Protein AF-A0AA87Z8V6-F1 (afdb_monomer)

Radius of gyration: 23.21 Å; Cα contacts (8 Å, |Δi|>4): 138; chains: 1; bounding box: 58×32×54 Å

InterPro domains:
  IPR032872 Wall-associated receptor kinase, C-terminal [PF14380] (33-108)

Mean predicted aligned error: 14.64 Å

pLDDT: mean 72.84, std 16.62, range [33.72, 92.69]

Nearest PDB structures (foldseek):
  4ru3-assembly1_A  TM=3.069E-01  e=9.594E-01  Pseudomonas phage SN
  8yfq-assembly1_I  TM=4.392E-01  e=3.449E+00  Komagataella phaffii
  8s54-assembly1_I  TM=3.88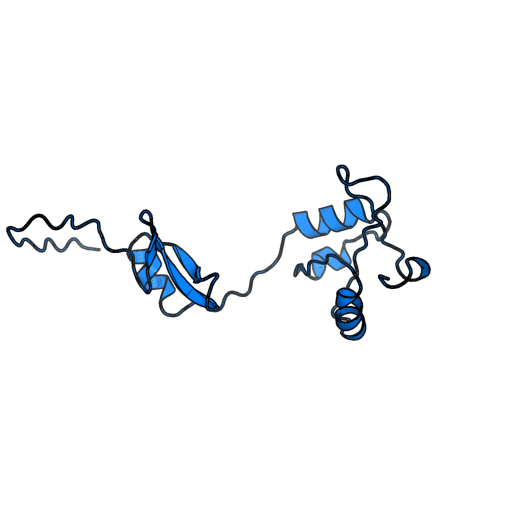0E-01  e=3.235E+00  Sus scrofa
  6gml-assembly1_I  TM=4.415E-01  e=9.600E+00  Sus scrofa
  5iya-assembly1_I  TM=3.092E-01  e=3.920E+00  Homo sapiens

Organism: Ficus carica (NCBI:txid3494)

Secondary structure (DSSP, 8-state):
-PPPGGG-S-EE--BTB-TT--EE---S--HHHHHHHTTSSS-------HHHHHT--SS-HHHHHHHHHHH---------TTHHHHHHTT-EEEE-TTTS-EEEEETTEEESSSPPP----------------

Sequence (133 aa):
HCPKVDLFPYNFSCPGRDVGDNSYYHKGDDAPFLNELDACGSFVQVPVFESALDDLPDQDGLEDVRRALREGFGLNYTEFPNCRACEISGGRCGTSDDAETFCCYCRNGTEELTCSLDIAEHNGEKNLHLLGF

Foldseek 3Di:
DQPDPVVALQWDDDPPDDPPDIDGDDDDPPVVNVVSCVVPPDDDDFAFDPVLVVPQPSHYNVVSVVSRPVNPHDDDDDPDPLQVQAVVQVWGWDADPPPRAIWTHDPVGIHRHYDDDPPPPPDDDDDDDDDDD

Structure (mmCIF, N/CA/C/O backbone):
data_AF-A0AA87Z8V6-F1
#
_entry.id   AF-A0AA87Z8V6-F1
#
loop_
_atom_site.group_PDB
_atom_site.id
_atom_site.type_symbol
_atom_site.label_atom_id
_atom_site.label_alt_id
_atom_site.label_comp_id
_atom_site.label_asym_id
_atom_site.label_entity_id
_atom_site.label_seq_id
_atom_site.pdbx_PDB_ins_code
_atom_site.Cartn_x
_atom_site.Cartn_y
_atom_site.Cartn_z
_atom_site.occupancy
_atom_site.B_iso_or_equiv
_atom_site.auth_seq_id
_atom_site.auth_comp_id
_atom_site.auth_asym_id
_atom_site.auth_atom_id
_atom_site.pdbx_PDB_model_num
ATOM 1 N N . HIS A 1 1 ? 21.633 10.809 -1.693 1.00 48.97 1 HIS A N 1
ATOM 2 C CA . HIS A 1 1 ? 21.436 10.691 -3.152 1.00 48.97 1 HIS A CA 1
ATOM 3 C C . HIS A 1 1 ? 20.883 9.298 -3.336 1.00 48.97 1 HIS A C 1
ATOM 5 O O . HIS A 1 1 ? 21.579 8.364 -2.956 1.00 48.97 1 HIS A O 1
ATOM 11 N N . CYS A 1 2 ? 19.624 9.185 -3.756 1.00 56.84 2 CYS A N 1
ATOM 12 C CA . CYS A 1 2 ? 18.954 7.901 -3.973 1.00 56.84 2 CYS A CA 1
ATOM 13 C C . CYS A 1 2 ? 19.845 7.020 -4.886 1.00 56.84 2 CYS A C 1
ATOM 15 O O . CYS A 1 2 ? 20.527 7.596 -5.751 1.00 56.84 2 CYS A O 1
ATOM 17 N N . PRO A 1 3 ? 19.947 5.692 -4.658 1.00 58.88 3 PRO A N 1
ATOM 18 C CA . PRO A 1 3 ? 20.852 4.826 -5.411 1.00 58.88 3 PRO A CA 1
ATOM 19 C C . PRO A 1 3 ? 20.672 5.022 -6.919 1.00 58.88 3 PRO A C 1
ATOM 21 O O . PRO A 1 3 ? 19.572 5.266 -7.417 1.00 58.88 3 PRO A O 1
ATOM 24 N N . LYS A 1 4 ? 21.795 5.033 -7.645 1.00 53.75 4 LYS A N 1
ATOM 25 C CA . LYS A 1 4 ? 21.820 5.492 -9.037 1.00 53.75 4 LYS A CA 1
ATOM 26 C C . LYS A 1 4 ? 20.959 4.599 -9.936 1.00 53.75 4 LYS A C 1
ATOM 28 O O . LYS A 1 4 ? 21.089 3.380 -9.937 1.00 53.75 4 LYS A O 1
ATOM 33 N N . VAL A 1 5 ? 20.155 5.285 -10.748 1.00 53.22 5 VAL A N 1
ATOM 34 C CA . VAL A 1 5 ? 19.154 4.817 -11.724 1.00 53.22 5 VAL A CA 1
ATOM 35 C C . VAL A 1 5 ? 19.656 3.723 -12.680 1.00 53.22 5 VAL A C 1
ATOM 37 O O . VAL A 1 5 ? 18.854 2.938 -13.170 1.00 53.22 5 VAL A O 1
ATOM 40 N N . ASP A 1 6 ? 20.968 3.605 -12.896 1.00 52.66 6 ASP A N 1
ATOM 41 C CA . ASP A 1 6 ? 21.572 2.619 -13.810 1.00 52.66 6 ASP A CA 1
ATOM 42 C C . ASP A 1 6 ? 21.391 1.149 -13.363 1.00 52.66 6 ASP A C 1
ATOM 44 O O . ASP A 1 6 ? 21.731 0.232 -14.108 1.00 52.66 6 ASP A O 1
ATOM 48 N N . LEU A 1 7 ? 20.854 0.919 -12.158 1.00 54.19 7 LEU A N 1
ATOM 49 C CA . LEU A 1 7 ? 20.521 -0.403 -11.613 1.00 54.19 7 LEU A CA 1
ATOM 50 C C . LEU A 1 7 ? 19.021 -0.745 -11.680 1.00 54.19 7 LEU A C 1
ATOM 52 O O . LEU A 1 7 ? 18.655 -1.874 -11.364 1.00 54.19 7 LEU A O 1
ATOM 56 N N . PHE A 1 8 ? 18.157 0.189 -12.100 1.00 58.72 8 PHE A N 1
ATOM 57 C CA . PHE A 1 8 ? 16.702 0.025 -12.032 1.00 58.72 8 PHE A CA 1
ATOM 58 C C . PHE A 1 8 ? 16.063 0.218 -13.415 1.00 58.72 8 PHE A C 1
ATOM 60 O O . PHE A 1 8 ? 15.850 1.355 -13.846 1.00 58.72 8 PHE A O 1
ATOM 67 N N . PRO A 1 9 ? 15.728 -0.873 -14.130 1.00 60.50 9 PRO A N 1
ATOM 68 C CA . PRO A 1 9 ? 15.128 -0.788 -15.464 1.00 60.50 9 PRO A CA 1
ATOM 69 C C . PRO A 1 9 ? 13.725 -0.156 -15.454 1.00 60.50 9 PRO A C 1
ATOM 71 O O . PRO A 1 9 ? 13.254 0.298 -16.494 1.00 60.50 9 PRO A O 1
ATOM 74 N N . TYR A 1 10 ? 13.078 -0.075 -14.288 1.00 71.25 10 TYR A N 1
ATOM 75 C CA . TYR A 1 10 ? 11.670 0.297 -14.145 1.00 71.25 10 TYR A CA 1
ATOM 76 C C . TYR A 1 10 ? 11.465 1.732 -13.650 1.00 71.25 10 TYR A C 1
ATOM 78 O O . TYR A 1 10 ? 10.761 1.979 -12.667 1.00 71.25 10 TYR A O 1
ATOM 86 N N . ASN A 1 11 ? 12.111 2.694 -14.311 1.00 75.81 11 ASN A N 1
ATOM 87 C CA . ASN A 1 11 ? 11.854 4.104 -14.037 1.00 75.81 11 ASN A CA 1
ATOM 88 C C . ASN A 1 11 ? 10.541 4.571 -14.684 1.00 75.81 11 ASN A C 1
ATOM 90 O O . ASN A 1 11 ? 10.106 4.054 -15.712 1.00 75.81 11 ASN A O 1
ATOM 94 N N . PHE A 1 12 ? 9.905 5.558 -14.064 1.00 78.25 12 PHE A N 1
ATOM 95 C CA . PHE A 1 12 ? 8.715 6.210 -14.584 1.00 78.25 12 PHE A CA 1
ATOM 96 C C . PHE A 1 12 ? 8.583 7.643 -14.066 1.00 78.25 12 PHE A C 1
ATOM 98 O O . PHE A 1 12 ? 9.226 8.051 -13.096 1.00 78.25 12 PHE A O 1
ATOM 105 N N . SER A 1 13 ? 7.715 8.420 -14.711 1.00 77.44 13 SER A N 1
ATOM 106 C CA . SER A 1 13 ? 7.408 9.794 -14.314 1.00 77.44 13 SER A CA 1
ATOM 107 C C . SER A 1 13 ? 5.935 9.933 -13.945 1.00 77.44 13 SER A C 1
ATOM 109 O O . SER A 1 13 ? 5.049 9.490 -14.676 1.00 77.44 13 SER A O 1
ATOM 111 N N . CYS A 1 14 ? 5.663 10.590 -12.819 1.00 71.38 14 CYS A N 1
ATOM 112 C CA . CYS A 1 14 ? 4.304 10.927 -12.407 1.00 71.38 14 CYS A CA 1
ATOM 113 C C . CYS A 1 14 ? 3.874 12.255 -13.051 1.00 71.38 14 CYS A C 1
ATOM 115 O O . CYS A 1 14 ? 4.521 13.277 -12.809 1.00 71.38 14 CYS A O 1
ATOM 117 N N . PRO A 1 15 ? 2.777 12.297 -13.827 1.00 66.62 15 PRO A N 1
ATOM 118 C CA . PRO A 1 15 ? 2.276 13.554 -14.372 1.00 66.62 15 PRO A CA 1
ATOM 119 C C . PRO A 1 15 ? 1.778 14.454 -13.229 1.00 66.62 15 PRO A C 1
ATOM 121 O O . PRO A 1 15 ? 0.817 14.110 -12.546 1.00 66.62 15 PRO A O 1
ATOM 124 N N . GLY A 1 16 ? 2.441 15.596 -13.010 1.00 64.69 16 GLY A N 1
ATOM 125 C CA . GLY A 1 16 ? 2.034 16.608 -12.023 1.00 64.69 16 GLY A CA 1
ATOM 126 C C . GLY A 1 16 ? 3.090 17.007 -10.987 1.00 64.69 16 GLY A C 1
ATOM 127 O O . GLY A 1 16 ? 2.850 17.957 -10.247 1.00 64.69 16 GLY A O 1
ATOM 128 N N . ARG A 1 17 ? 4.248 16.334 -10.937 1.00 57.03 17 ARG A N 1
ATOM 129 C CA . ARG A 1 17 ? 5.437 16.831 -10.222 1.00 57.03 17 ARG A CA 1
ATOM 130 C C . ARG A 1 17 ? 6.397 17.518 -11.189 1.00 57.03 17 ARG A C 1
ATOM 132 O O . ARG A 1 17 ? 6.369 17.234 -12.387 1.00 57.03 17 ARG A O 1
ATOM 139 N N . ASP A 1 18 ? 7.194 18.443 -10.660 1.00 57.62 18 ASP A N 1
ATOM 140 C CA . ASP A 1 18 ? 8.213 19.169 -11.412 1.00 57.62 18 ASP A CA 1
ATOM 141 C C . ASP A 1 18 ? 9.074 18.205 -12.245 1.00 57.62 18 ASP A C 1
ATOM 143 O O . ASP A 1 18 ? 9.435 17.107 -11.815 1.00 57.62 18 ASP A O 1
ATOM 147 N N . VAL A 1 19 ? 9.363 18.613 -13.480 1.00 54.25 19 VAL A N 1
ATOM 148 C CA . VAL A 1 19 ? 10.137 17.845 -14.460 1.00 54.25 19 VAL A CA 1
ATOM 149 C C . VAL A 1 19 ? 11.537 17.582 -13.891 1.00 54.25 19 VAL A C 1
ATOM 151 O O . VAL A 1 19 ? 12.380 18.476 -13.896 1.00 54.25 19 VAL A O 1
ATOM 154 N N . GLY A 1 20 ? 11.786 16.369 -13.390 1.00 54.03 20 GLY A N 1
ATOM 155 C CA . GLY A 1 20 ? 13.097 15.976 -12.856 1.00 54.03 20 GLY A CA 1
ATOM 156 C C . GLY A 1 20 ? 13.093 14.841 -11.829 1.00 54.03 20 GLY A C 1
ATOM 157 O O . GLY A 1 20 ? 14.134 14.215 -11.635 1.00 54.03 20 GLY A O 1
ATOM 158 N N . ASP A 1 21 ? 11.950 14.532 -11.212 1.00 65.19 21 ASP A N 1
ATOM 159 C CA . ASP A 1 21 ? 11.854 13.437 -10.241 1.00 65.19 21 ASP A CA 1
ATOM 160 C C . ASP A 1 21 ? 11.629 12.092 -10.948 1.00 65.19 21 ASP A C 1
ATOM 162 O O . ASP A 1 21 ? 10.499 11.694 -11.247 1.00 65.19 21 ASP A O 1
ATOM 166 N N . ASN A 1 22 ? 12.716 11.367 -11.213 1.00 64.00 22 ASN A N 1
ATOM 167 C CA . ASN A 1 22 ? 12.627 9.976 -11.652 1.00 64.00 22 ASN A CA 1
ATOM 168 C C . ASN A 1 22 ? 12.083 9.120 -10.501 1.00 64.00 22 ASN A C 1
ATOM 170 O O . ASN A 1 22 ? 12.715 9.003 -9.451 1.00 64.00 22 ASN A O 1
ATOM 174 N N . SER A 1 23 ? 10.907 8.527 -10.703 1.00 75.69 23 SER A N 1
ATOM 175 C CA . SER A 1 23 ? 10.341 7.512 -9.811 1.00 75.69 23 SER A CA 1
ATOM 176 C C . SER A 1 23 ? 10.719 6.129 -10.327 1.00 75.69 23 SER A C 1
ATOM 178 O O . SER A 1 23 ? 10.993 5.963 -11.514 1.00 75.69 23 SER A O 1
ATOM 180 N N . TYR A 1 24 ? 10.758 5.136 -9.453 1.00 77.12 24 TYR A N 1
ATOM 181 C CA . TYR A 1 24 ? 11.045 3.759 -9.832 1.00 77.12 24 TYR A CA 1
ATOM 182 C C . TYR A 1 24 ? 10.351 2.808 -8.863 1.00 77.12 24 TYR A C 1
ATOM 184 O O . TYR A 1 24 ? 10.021 3.199 -7.741 1.00 77.12 24 TYR A O 1
ATOM 192 N N . TYR A 1 25 ? 10.104 1.578 -9.307 1.00 77.88 25 TYR A N 1
ATOM 193 C CA . TYR A 1 25 ? 9.642 0.506 -8.432 1.00 77.88 25 TYR A CA 1
ATOM 194 C C . TYR A 1 25 ? 10.660 -0.630 -8.398 1.00 77.88 25 TYR A C 1
ATOM 196 O O . TYR A 1 25 ? 11.423 -0.840 -9.344 1.00 77.88 25 TYR A O 1
ATOM 204 N N . HIS A 1 26 ? 10.650 -1.367 -7.293 1.00 77.06 26 HIS A N 1
ATOM 205 C CA . HIS A 1 26 ? 11.425 -2.587 -7.104 1.00 77.06 26 HIS A CA 1
ATOM 206 C C . HIS A 1 26 ? 10.469 -3.739 -6.805 1.00 77.06 26 HIS A C 1
ATOM 208 O O . HIS A 1 26 ? 9.441 -3.531 -6.158 1.00 77.06 26 HIS A O 1
ATOM 214 N N . LYS A 1 27 ? 10.793 -4.940 -7.292 1.00 76.38 27 LYS A N 1
ATOM 215 C CA . LYS A 1 27 ? 10.031 -6.163 -7.017 1.00 76.38 27 LYS A CA 1
ATOM 216 C C . LYS A 1 27 ? 10.813 -7.009 -6.022 1.00 76.38 27 LYS A C 1
ATOM 218 O O . LYS A 1 27 ? 11.969 -7.319 -6.282 1.00 76.38 27 LYS A O 1
ATOM 223 N N . GLY A 1 28 ? 10.161 -7.419 -4.941 1.00 68.88 28 GLY A N 1
ATOM 224 C CA . GLY A 1 28 ? 10.717 -8.354 -3.964 1.00 68.88 28 GLY A CA 1
ATOM 225 C C . GLY A 1 28 ? 11.096 -7.725 -2.625 1.00 68.88 28 GLY A C 1
ATOM 226 O O . GLY A 1 28 ? 11.265 -6.512 -2.494 1.00 68.88 28 GLY A O 1
ATOM 227 N N . ASP A 1 29 ? 11.240 -8.595 -1.628 1.00 61.56 29 ASP A N 1
ATOM 228 C CA . ASP A 1 29 ? 11.609 -8.274 -0.246 1.00 61.56 29 ASP A CA 1
ATOM 229 C C . ASP A 1 29 ? 13.131 -8.181 -0.062 1.00 61.56 29 ASP A C 1
ATOM 231 O O . ASP A 1 29 ? 13.693 -8.688 0.914 1.00 61.56 29 ASP A O 1
ATOM 235 N N . ASP A 1 30 ? 13.835 -7.567 -1.015 1.00 57.28 30 ASP A N 1
ATOM 236 C CA . ASP A 1 30 ? 15.284 -7.419 -0.925 1.00 57.28 30 ASP A CA 1
ATOM 237 C C . ASP A 1 30 ? 15.629 -6.425 0.194 1.00 57.28 30 ASP A C 1
ATOM 239 O O . ASP A 1 30 ? 15.790 -5.223 -0.009 1.00 57.28 30 ASP A O 1
ATOM 243 N N . ALA A 1 31 ? 15.803 -6.959 1.405 1.00 50.72 31 ALA A N 1
ATOM 244 C CA . ALA A 1 31 ? 16.229 -6.246 2.605 1.00 50.72 31 ALA A CA 1
ATOM 245 C C . ALA A 1 31 ? 17.426 -5.281 2.420 1.00 50.72 31 ALA A C 1
ATOM 247 O O . ALA A 1 31 ? 17.426 -4.240 3.084 1.00 50.72 31 ALA A O 1
ATOM 248 N N . PRO A 1 32 ? 18.437 -5.537 1.553 1.00 55.38 32 PRO A N 1
ATOM 249 C CA . PRO A 1 32 ? 19.493 -4.551 1.329 1.00 55.38 32 PRO A CA 1
ATOM 250 C C . PRO A 1 32 ? 18.991 -3.224 0.735 1.00 55.38 32 PRO A C 1
ATOM 252 O O . PRO A 1 32 ? 19.593 -2.192 1.010 1.00 55.38 32 PRO A O 1
ATOM 255 N N . PHE A 1 33 ? 17.879 -3.230 -0.008 1.00 59.78 33 PHE A N 1
ATOM 256 C CA . PHE A 1 33 ? 17.299 -2.044 -0.641 1.00 59.78 33 PHE A CA 1
ATOM 257 C C . PHE A 1 33 ? 16.539 -1.149 0.359 1.00 59.78 33 PHE A C 1
ATOM 259 O O . PHE A 1 33 ? 16.570 0.076 0.246 1.00 59.78 33 PHE A O 1
ATOM 266 N N . LEU A 1 34 ? 15.934 -1.736 1.401 1.00 60.41 34 LEU A N 1
ATOM 267 C CA . LEU A 1 34 ? 15.198 -1.004 2.447 1.00 60.41 34 LEU A CA 1
ATOM 268 C C . LEU A 1 34 ? 16.080 -0.029 3.238 1.00 60.41 34 LEU A C 1
ATOM 270 O O . LEU A 1 34 ? 15.626 1.054 3.590 1.00 60.41 34 LEU A O 1
ATOM 274 N N . ASN A 1 35 ? 17.355 -0.363 3.449 1.00 62.00 35 ASN A N 1
ATOM 275 C CA . ASN A 1 35 ? 18.297 0.527 4.138 1.00 62.00 35 ASN A CA 1
ATOM 276 C C . ASN A 1 35 ? 18.780 1.693 3.252 1.00 62.00 35 ASN A C 1
ATOM 278 O O . ASN A 1 35 ? 19.279 2.693 3.763 1.00 62.00 35 ASN A O 1
ATOM 282 N N . GLU A 1 36 ? 18.667 1.573 1.925 1.00 63.75 36 GLU A N 1
ATOM 283 C CA . GLU A 1 36 ? 19.051 2.626 0.975 1.00 63.75 36 GLU A CA 1
ATOM 284 C C . GLU A 1 36 ? 17.877 3.550 0.612 1.00 63.75 36 GLU A C 1
ATOM 286 O O . GLU A 1 36 ? 18.096 4.659 0.116 1.00 63.75 36 GLU A O 1
ATOM 291 N N . LEU A 1 37 ? 16.640 3.137 0.911 1.00 65.56 37 LEU A N 1
ATOM 292 C CA . LEU A 1 37 ? 15.422 3.933 0.736 1.00 65.56 37 LEU A CA 1
ATOM 293 C C . LEU A 1 37 ? 15.400 5.183 1.623 1.00 65.56 37 LEU A C 1
ATOM 295 O O . LEU A 1 37 ? 14.900 6.214 1.179 1.00 65.56 37 LEU A O 1
ATOM 299 N N . ASP A 1 38 ? 16.041 5.147 2.796 1.00 64.06 38 ASP A N 1
ATOM 300 C CA . ASP A 1 38 ? 16.255 6.328 3.648 1.00 64.06 38 ASP A CA 1
ATOM 301 C C . ASP A 1 38 ? 17.046 7.439 2.931 1.00 64.06 38 ASP A C 1
ATOM 303 O O . ASP A 1 38 ? 16.936 8.622 3.260 1.00 64.06 38 ASP A O 1
ATOM 307 N N . ALA A 1 39 ? 17.851 7.087 1.919 1.00 66.12 39 ALA A N 1
ATOM 308 C CA . ALA A 1 39 ? 18.571 8.058 1.097 1.00 66.12 39 ALA A CA 1
ATOM 309 C C . ALA A 1 39 ? 17.698 8.684 -0.009 1.00 66.12 39 ALA A C 1
ATOM 311 O O . ALA A 1 39 ? 18.139 9.645 -0.663 1.00 66.12 39 ALA A O 1
ATOM 312 N N . CYS A 1 40 ? 16.498 8.146 -0.239 1.00 67.94 40 CYS A N 1
ATOM 313 C CA . CYS A 1 40 ? 15.485 8.688 -1.131 1.00 67.94 40 CYS A CA 1
ATOM 314 C C . CYS A 1 40 ? 14.545 9.582 -0.309 1.00 67.94 40 CYS A C 1
ATOM 316 O O . CYS A 1 40 ? 13.988 9.169 0.698 1.00 67.94 40 CYS A O 1
ATOM 318 N N . GLY A 1 41 ? 14.365 10.838 -0.731 1.00 66.75 41 GLY A N 1
ATOM 319 C CA . GLY A 1 41 ? 13.611 11.821 0.061 1.00 66.75 41 GLY A CA 1
ATOM 320 C C . GLY A 1 41 ? 12.138 11.457 0.297 1.00 66.75 41 GLY A C 1
ATOM 321 O O . GLY A 1 41 ? 11.509 12.002 1.199 1.00 66.75 41 GLY A O 1
ATOM 322 N N . SER A 1 42 ? 11.567 10.560 -0.508 1.00 72.25 42 SER A N 1
ATOM 323 C CA . SER A 1 42 ? 10.218 10.026 -0.315 1.00 72.25 42 SER A CA 1
ATOM 324 C C . SER A 1 42 ? 10.122 8.630 -0.917 1.00 72.25 42 SER A C 1
ATOM 326 O O . SER A 1 42 ? 10.473 8.442 -2.083 1.00 72.25 42 SER A O 1
ATOM 328 N N . PHE A 1 43 ? 9.606 7.675 -0.148 1.00 74.56 43 PHE A N 1
ATOM 329 C CA . PHE A 1 43 ? 9.298 6.329 -0.617 1.00 74.56 43 PHE A CA 1
ATOM 330 C C . PHE A 1 43 ? 8.002 5.815 0.012 1.00 74.56 43 PHE A C 1
ATOM 332 O O . PHE A 1 43 ? 7.556 6.320 1.040 1.00 74.56 43 PHE A O 1
ATOM 339 N N . VAL A 1 44 ? 7.388 4.822 -0.628 1.00 77.31 44 VAL A N 1
ATOM 340 C CA . VAL A 1 44 ? 6.203 4.122 -0.125 1.00 77.31 44 VAL A CA 1
ATOM 341 C C . VAL A 1 44 ? 6.394 2.636 -0.400 1.00 77.31 44 VAL A C 1
ATOM 343 O O . VAL A 1 44 ? 6.790 2.265 -1.504 1.00 77.31 44 VAL A O 1
ATOM 346 N N . GLN A 1 45 ? 6.101 1.797 0.590 1.00 79.31 45 GLN A N 1
ATOM 347 C CA . GLN A 1 45 ? 6.021 0.349 0.425 1.00 79.31 45 GLN A CA 1
ATOM 348 C C . GLN A 1 45 ? 4.547 -0.052 0.366 1.00 79.31 45 GLN A C 1
ATOM 350 O O . GLN A 1 45 ? 3.767 0.321 1.240 1.00 79.31 45 GLN A O 1
ATOM 355 N N . VAL A 1 46 ? 4.162 -0.789 -0.675 1.00 83.25 46 VAL A N 1
ATOM 356 C CA . VAL A 1 46 ? 2.784 -1.252 -0.873 1.00 83.25 46 VAL A CA 1
ATOM 357 C C . VAL A 1 46 ? 2.831 -2.766 -1.065 1.00 83.25 46 VAL A C 1
ATOM 359 O O . VAL A 1 46 ? 3.484 -3.211 -2.011 1.00 83.25 46 VAL A O 1
ATOM 362 N N . PRO A 1 47 ? 2.193 -3.569 -0.193 1.00 84.62 47 PRO A N 1
ATOM 363 C CA . PRO A 1 47 ? 2.056 -4.995 -0.456 1.00 84.62 47 PRO A CA 1
ATOM 364 C C . PRO A 1 47 ? 1.227 -5.172 -1.729 1.00 84.62 47 PRO A C 1
ATOM 366 O O . PRO A 1 47 ? 0.333 -4.378 -1.985 1.00 84.62 47 PRO A O 1
ATOM 369 N N . VAL A 1 48 ? 1.505 -6.198 -2.524 1.00 86.75 48 VAL 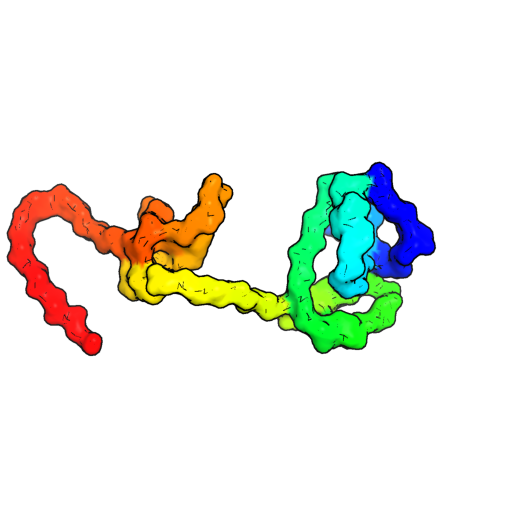A N 1
ATOM 370 C CA . VAL A 1 48 ? 0.725 -6.559 -3.717 1.00 86.75 48 VAL A CA 1
ATOM 371 C C . VAL A 1 48 ? 0.617 -8.076 -3.794 1.00 86.75 48 VAL A C 1
ATOM 373 O O . VAL A 1 48 ? 1.405 -8.788 -3.170 1.00 86.75 48 VAL A O 1
ATOM 376 N N . PHE A 1 49 ? -0.371 -8.590 -4.525 1.00 88.12 49 PHE A N 1
ATOM 377 C CA . PHE A 1 49 ? -0.457 -10.030 -4.761 1.00 88.12 49 PHE A CA 1
ATOM 378 C C . PHE A 1 49 ? 0.710 -10.504 -5.634 1.00 88.12 49 PHE A C 1
ATOM 380 O O . PHE A 1 49 ? 1.054 -9.846 -6.613 1.00 88.12 49 PHE A O 1
ATOM 387 N N . GLU A 1 50 ? 1.279 -11.668 -5.316 1.00 86.44 50 GLU A N 1
ATOM 388 C CA . GLU A 1 50 ? 2.379 -12.271 -6.086 1.00 86.44 50 GLU A CA 1
ATOM 389 C C . GLU A 1 50 ? 2.000 -12.447 -7.564 1.00 86.44 50 GLU A C 1
ATOM 391 O O . GLU A 1 50 ? 2.749 -12.048 -8.449 1.00 86.44 50 GLU A O 1
ATOM 396 N N . SER A 1 51 ? 0.767 -12.881 -7.840 1.00 88.62 51 SER A N 1
ATOM 397 C CA . SER A 1 51 ? 0.241 -12.986 -9.206 1.00 88.62 51 SER A CA 1
ATOM 398 C C . SER A 1 51 ? 0.236 -11.651 -9.958 1.00 88.62 51 SER A C 1
ATOM 400 O O . SER A 1 51 ? 0.481 -11.614 -11.158 1.00 88.62 51 SER A O 1
ATOM 402 N N . ALA A 1 52 ? -0.010 -10.540 -9.258 1.00 88.12 52 ALA A N 1
ATOM 403 C CA . ALA A 1 52 ? 0.014 -9.216 -9.869 1.00 88.12 52 ALA A CA 1
ATOM 404 C C . ALA A 1 52 ? 1.441 -8.767 -10.218 1.00 88.12 52 ALA A C 1
ATOM 406 O O . ALA A 1 52 ? 1.593 -7.935 -11.108 1.00 88.12 52 ALA A O 1
ATOM 407 N N . LEU A 1 53 ? 2.467 -9.302 -9.538 1.00 85.88 53 LEU A N 1
ATOM 408 C CA . LEU A 1 53 ? 3.880 -9.090 -9.872 1.00 85.88 53 LEU A CA 1
ATOM 409 C C . LEU A 1 53 ? 4.329 -9.960 -11.048 1.00 85.88 53 LEU A C 1
ATOM 411 O O . LEU A 1 53 ? 5.079 -9.474 -11.897 1.00 85.88 53 LEU A O 1
ATOM 415 N N . ASP A 1 54 ? 3.872 -11.213 -11.097 1.00 87.19 54 ASP A N 1
ATOM 416 C CA . ASP A 1 54 ? 4.175 -12.157 -12.179 1.00 87.19 54 ASP A CA 1
ATOM 417 C C . ASP A 1 54 ? 3.611 -11.690 -13.529 1.00 87.19 54 ASP A C 1
ATOM 419 O O . ASP A 1 54 ? 4.242 -11.878 -14.570 1.00 87.19 54 ASP A O 1
ATOM 423 N N . ASP A 1 55 ? 2.457 -11.020 -13.511 1.00 87.44 55 ASP A N 1
ATOM 424 C CA . ASP A 1 55 ? 1.786 -10.496 -14.705 1.00 87.44 55 ASP A CA 1
ATOM 425 C C . ASP A 1 55 ? 2.343 -9.138 -15.189 1.00 87.44 55 ASP A C 1
ATOM 427 O O . ASP A 1 55 ? 1.814 -8.540 -16.138 1.00 87.44 55 ASP A O 1
ATOM 431 N N . LEU A 1 56 ? 3.402 -8.608 -14.559 1.00 87.00 56 LEU A N 1
ATOM 432 C CA . LEU A 1 56 ? 4.025 -7.360 -15.001 1.00 87.00 56 LEU A CA 1
ATOM 433 C C . LEU A 1 56 ? 4.915 -7.592 -16.238 1.00 87.00 56 LEU A C 1
ATOM 435 O O . LEU A 1 56 ? 5.851 -8.386 -16.184 1.00 87.00 56 LEU A O 1
ATOM 439 N N . PRO A 1 57 ? 4.677 -6.875 -17.351 1.00 83.94 57 PRO A N 1
ATOM 440 C CA . PRO A 1 57 ? 5.453 -6.988 -18.578 1.00 83.94 57 PRO A CA 1
ATOM 441 C C . PRO A 1 57 ? 6.859 -6.390 -18.460 1.00 83.94 57 PRO A C 1
ATOM 443 O O . PRO A 1 57 ? 7.678 -6.684 -19.328 1.00 83.94 57 PRO A O 1
ATOM 446 N N . ASP A 1 58 ? 7.143 -5.581 -17.430 1.00 83.00 58 ASP A N 1
ATOM 447 C CA . ASP A 1 58 ? 8.467 -5.008 -17.156 1.00 83.00 58 ASP A CA 1
ATOM 448 C C . ASP A 1 58 ? 8.977 -4.110 -18.302 1.00 83.00 58 ASP A C 1
ATOM 450 O O . ASP A 1 58 ? 10.160 -4.104 -18.651 1.00 83.00 58 ASP A O 1
ATOM 454 N N . GLN A 1 59 ? 8.063 -3.357 -18.925 1.00 79.06 59 GLN A N 1
ATOM 455 C CA . GLN A 1 59 ? 8.356 -2.521 -20.101 1.00 79.06 59 GLN A CA 1
ATOM 456 C C . GLN A 1 59 ? 8.053 -1.041 -19.893 1.00 79.06 59 GLN A C 1
ATOM 458 O O . GLN A 1 59 ? 8.746 -0.197 -20.460 1.00 79.06 59 GLN A O 1
ATOM 463 N N . ASP A 1 60 ? 7.022 -0.721 -19.112 1.00 83.69 60 ASP A N 1
ATOM 464 C CA . ASP A 1 60 ? 6.591 0.650 -18.853 1.00 83.69 60 ASP A CA 1
ATOM 465 C C . ASP A 1 60 ? 6.346 0.794 -17.359 1.00 83.69 60 ASP A C 1
ATOM 467 O O . ASP A 1 60 ? 5.336 0.328 -16.829 1.00 83.69 60 ASP A O 1
ATOM 471 N N . GLY A 1 61 ? 7.276 1.472 -16.683 1.00 83.38 61 GLY A N 1
ATOM 472 C CA . GLY A 1 61 ? 7.256 1.526 -15.233 1.00 83.38 61 GLY A CA 1
ATOM 473 C C . GLY A 1 61 ? 5.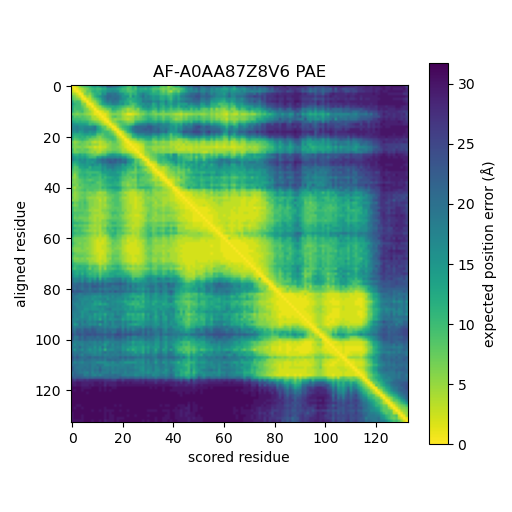970 2.129 -14.655 1.00 83.38 61 GLY A C 1
ATOM 474 O O . GLY A 1 61 ? 5.524 1.718 -13.586 1.00 83.38 61 GLY A O 1
ATOM 475 N N . LEU A 1 62 ? 5.336 3.070 -15.367 1.00 84.75 62 LEU A N 1
ATOM 476 C CA . LEU A 1 62 ? 4.104 3.703 -14.904 1.00 84.75 62 LEU A CA 1
ATOM 477 C C . LEU A 1 62 ? 2.911 2.765 -15.075 1.00 84.75 62 LEU A C 1
ATOM 479 O O . LEU A 1 62 ? 2.072 2.660 -14.178 1.00 84.75 62 LEU A O 1
ATOM 483 N N . GLU A 1 63 ? 2.801 2.122 -16.237 1.00 87.31 63 GLU A N 1
ATOM 484 C CA . GLU A 1 63 ? 1.681 1.223 -16.509 1.00 87.31 63 GLU A CA 1
ATOM 485 C C . GLU A 1 63 ? 1.775 -0.072 -15.696 1.00 87.31 63 GLU A C 1
ATOM 487 O O . GLU A 1 63 ? 0.746 -0.620 -15.300 1.00 87.31 63 GLU A O 1
ATOM 492 N N . ASP A 1 64 ? 2.987 -0.506 -15.363 1.00 87.44 64 ASP A N 1
ATOM 493 C CA . ASP A 1 64 ? 3.233 -1.684 -14.538 1.00 87.44 64 ASP A CA 1
ATOM 494 C C . ASP A 1 64 ? 2.836 -1.431 -13.082 1.00 87.44 64 ASP A C 1
ATOM 496 O O . ASP A 1 64 ? 2.048 -2.196 -12.520 1.00 87.44 64 ASP A O 1
ATOM 500 N N . VAL A 1 65 ? 3.223 -0.284 -12.511 1.00 86.75 65 VAL A N 1
ATOM 501 C CA . VAL A 1 65 ? 2.717 0.153 -11.197 1.00 86.75 65 VAL A CA 1
ATOM 502 C C . VAL A 1 65 ? 1.192 0.271 -11.207 1.00 86.75 65 VAL A C 1
ATOM 504 O O . VAL A 1 65 ? 0.524 -0.199 -10.287 1.00 86.75 65 VAL A O 1
ATOM 507 N N . ARG A 1 66 ? 0.602 0.855 -12.258 1.00 88.44 66 ARG A N 1
ATOM 508 C CA . ARG A 1 66 ? -0.862 0.947 -12.376 1.00 88.44 66 ARG A CA 1
ATOM 509 C C . ARG A 1 66 ? -1.525 -0.422 -12.445 1.00 88.44 66 ARG A C 1
ATOM 511 O O . ARG A 1 66 ? -2.586 -0.586 -11.853 1.00 88.44 66 ARG A O 1
ATOM 518 N N . ARG A 1 67 ? -0.944 -1.386 -13.163 1.00 89.88 67 ARG A N 1
ATOM 519 C CA . ARG A 1 67 ? -1.473 -2.751 -13.256 1.00 89.88 67 ARG A CA 1
ATOM 520 C C . ARG A 1 67 ? -1.447 -3.430 -11.894 1.00 89.88 67 ARG A C 1
ATOM 522 O O . ARG A 1 67 ? -2.499 -3.882 -11.459 1.00 89.88 67 ARG A O 1
ATOM 529 N N . ALA A 1 68 ? -0.310 -3.396 -11.203 1.00 88.75 68 ALA A N 1
ATOM 530 C CA . ALA A 1 68 ? -0.184 -3.967 -9.866 1.00 88.75 68 ALA A CA 1
ATOM 531 C C . ALA A 1 68 ? -1.210 -3.365 -8.888 1.00 88.75 68 ALA A C 1
ATOM 533 O O . ALA A 1 68 ? -1.889 -4.088 -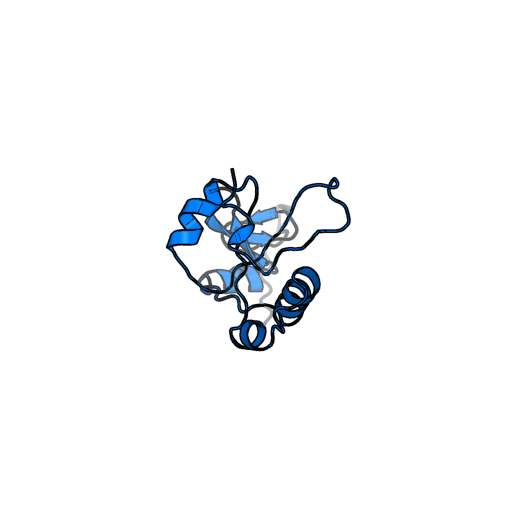8.167 1.00 88.75 68 ALA A O 1
ATOM 534 N N . LEU A 1 69 ? -1.396 -2.039 -8.916 1.00 89.44 69 LEU A N 1
ATOM 535 C CA . LEU A 1 69 ? -2.363 -1.358 -8.048 1.00 89.44 69 LEU A CA 1
ATOM 536 C C . LEU A 1 69 ? -3.830 -1.622 -8.422 1.00 89.44 69 LEU A C 1
ATOM 538 O O . LEU A 1 69 ? -4.692 -1.540 -7.549 1.00 89.44 69 LEU A O 1
ATOM 542 N N . ARG A 1 70 ? -4.138 -1.925 -9.692 1.00 90.88 70 ARG A N 1
ATOM 543 C CA . ARG A 1 70 ? -5.507 -2.258 -10.135 1.00 90.88 70 ARG A CA 1
ATOM 544 C C . ARG A 1 70 ? -5.977 -3.612 -9.615 1.00 90.88 70 ARG A C 1
ATOM 546 O O . ARG A 1 70 ? -7.154 -3.731 -9.293 1.00 90.88 70 ARG A O 1
ATOM 553 N N . GLU A 1 71 ? -5.076 -4.585 -9.510 1.00 89.50 71 GLU A N 1
ATOM 554 C CA . GLU A 1 71 ? -5.373 -5.885 -8.888 1.00 89.50 71 GLU A CA 1
ATOM 555 C C . GLU A 1 71 ? -5.586 -5.759 -7.369 1.00 89.50 71 GLU A C 1
ATOM 557 O O . GLU A 1 71 ? -6.212 -6.610 -6.735 1.00 89.50 71 GLU A O 1
ATOM 562 N N . GLY A 1 72 ? -5.115 -4.655 -6.783 1.00 87.19 72 GLY A N 1
ATOM 563 C CA . GLY A 1 72 ? -5.218 -4.376 -5.361 1.00 87.19 72 GLY A CA 1
ATOM 564 C C . GLY A 1 72 ? -4.216 -5.182 -4.543 1.00 87.19 72 GLY A C 1
ATOM 565 O O . GLY A 1 72 ? -3.227 -5.713 -5.050 1.00 87.19 72 GLY A O 1
ATOM 566 N N . PHE A 1 73 ? -4.454 -5.234 -3.237 1.00 88.38 73 PHE A N 1
ATOM 567 C CA . PHE A 1 73 ? -3.557 -5.907 -2.314 1.00 88.38 73 PHE A CA 1
ATOM 568 C C . PHE A 1 73 ? -4.285 -6.498 -1.120 1.00 88.38 73 PHE A C 1
ATOM 570 O O . PHE A 1 73 ? -5.276 -5.956 -0.626 1.00 88.38 73 PHE A O 1
ATOM 577 N N . GLY A 1 74 ? -3.773 -7.638 -0.662 1.00 80.88 74 GLY A N 1
ATOM 578 C CA . GLY A 1 74 ? -4.246 -8.295 0.542 1.00 80.88 74 GLY A CA 1
ATOM 579 C C . GLY A 1 74 ? -3.777 -7.536 1.773 1.00 80.88 74 GLY A C 1
ATOM 580 O O . GLY A 1 74 ? -2.585 -7.290 1.947 1.00 80.88 74 GLY A O 1
ATOM 581 N N . LEU A 1 75 ? -4.716 -7.197 2.647 1.00 77.06 75 LEU A N 1
ATOM 582 C CA . LEU A 1 75 ? -4.410 -6.648 3.956 1.00 77.06 75 LEU A CA 1
ATOM 583 C C . LEU A 1 75 ? -4.643 -7.734 4.997 1.00 77.06 75 LEU A C 1
ATOM 585 O O . LEU A 1 75 ? -5.758 -8.232 5.146 1.00 77.06 75 LEU A O 1
ATOM 589 N N . ASN A 1 76 ? -3.580 -8.112 5.703 1.00 69.75 76 ASN A N 1
ATOM 590 C CA . ASN A 1 76 ? -3.694 -9.001 6.848 1.00 69.75 76 ASN A CA 1
ATOM 591 C C . ASN A 1 76 ? -3.894 -8.151 8.103 1.00 69.75 76 ASN A C 1
ATOM 593 O O . ASN A 1 76 ? -2.932 -7.742 8.751 1.00 69.75 76 ASN A O 1
ATOM 597 N N . TYR A 1 77 ? -5.149 -7.832 8.404 1.00 66.69 77 TYR A N 1
ATOM 598 C CA . TYR A 1 77 ? -5.488 -7.179 9.658 1.00 66.69 77 TYR A CA 1
ATOM 599 C C . TYR A 1 77 ? -5.641 -8.239 10.739 1.00 66.69 77 TYR A C 1
ATOM 601 O O . TYR A 1 77 ? -6.458 -9.151 10.617 1.00 66.69 77 TYR A O 1
ATOM 609 N N . THR A 1 78 ? -4.887 -8.102 11.825 1.00 66.56 78 THR A N 1
ATOM 610 C CA . THR A 1 78 ? -5.225 -8.803 13.061 1.00 66.56 78 THR A CA 1
ATOM 611 C C . THR A 1 78 ? -6.590 -8.288 13.501 1.00 66.56 78 THR A C 1
ATOM 613 O O . THR A 1 78 ? -6.742 -7.088 13.731 1.00 66.56 78 THR A O 1
ATOM 616 N N . GLU A 1 79 ? -7.590 -9.166 13.589 1.00 67.06 79 GLU A N 1
ATOM 617 C CA . GLU A 1 79 ? -8.885 -8.791 14.151 1.00 67.06 79 GLU A CA 1
ATOM 618 C C . GLU A 1 79 ? -8.634 -8.272 15.567 1.00 67.06 79 GLU A C 1
ATOM 620 O O . GLU A 1 79 ? -8.219 -9.017 16.460 1.00 67.06 79 GLU A O 1
ATOM 625 N N . PHE A 1 80 ? -8.820 -6.969 15.772 1.00 73.38 80 PHE A N 1
ATOM 626 C CA . PHE A 1 80 ? -8.748 -6.437 17.117 1.00 73.38 80 PHE A CA 1
ATOM 627 C C . PHE A 1 80 ? -9.883 -7.094 17.906 1.00 73.38 80 PHE A C 1
ATOM 629 O O . PHE A 1 80 ? -11.034 -6.990 17.478 1.00 73.38 80 PHE A O 1
ATOM 636 N N . PRO A 1 81 ? -9.617 -7.729 19.061 1.00 75.62 81 PRO A N 1
ATOM 637 C CA . PRO A 1 81 ? -10.651 -8.431 19.829 1.00 75.62 81 PRO A CA 1
ATOM 638 C C . PRO A 1 81 ? -11.836 -7.522 20.200 1.00 75.62 81 PRO A C 1
ATOM 640 O O . PRO A 1 81 ? -12.950 -7.989 20.426 1.00 75.62 81 PRO A O 1
ATOM 643 N N . ASN A 1 82 ? -11.603 -6.210 20.198 1.00 83.12 82 ASN A N 1
ATOM 644 C CA . ASN A 1 82 ? -12.575 -5.170 20.491 1.00 83.12 82 ASN A CA 1
ATOM 645 C C . ASN A 1 82 ? -13.293 -4.603 19.250 1.00 83.12 82 ASN A C 1
ATOM 647 O O . ASN A 1 82 ? -14.264 -3.862 19.407 1.00 83.12 82 ASN A O 1
ATOM 651 N N . CYS A 1 83 ? -12.865 -4.945 18.025 1.00 89.50 83 CYS A N 1
ATOM 652 C CA . CYS A 1 83 ? -13.454 -4.410 16.792 1.00 89.50 83 CYS A CA 1
ATOM 653 C C . CYS A 1 83 ? -14.943 -4.755 16.704 1.00 89.50 83 CYS A C 1
ATOM 655 O O . CYS A 1 83 ? -15.763 -3.878 16.452 1.00 89.50 83 CYS A O 1
ATOM 657 N N . ARG A 1 84 ? -15.321 -5.990 17.054 1.00 89.06 84 ARG A N 1
ATOM 658 C CA . ARG A 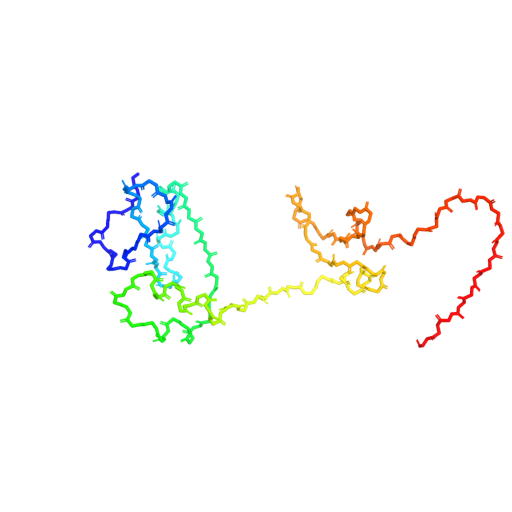1 84 ? -16.724 -6.416 17.043 1.00 89.06 84 ARG A CA 1
ATOM 659 C C . ARG A 1 84 ? -17.618 -5.554 17.941 1.00 89.06 84 ARG A C 1
ATOM 661 O O . ARG A 1 84 ? -18.749 -5.256 17.571 1.00 89.06 84 ARG A O 1
ATOM 668 N N . ALA A 1 85 ? -17.135 -5.148 19.117 1.00 89.56 85 ALA A N 1
ATOM 669 C CA . ALA A 1 85 ? -17.896 -4.273 20.011 1.00 89.56 85 ALA A CA 1
ATOM 670 C C . ALA A 1 85 ? -18.071 -2.872 19.401 1.00 89.56 85 ALA A C 1
ATOM 672 O O . ALA A 1 85 ? -19.177 -2.328 19.413 1.00 89.56 85 ALA A O 1
ATOM 673 N N . CYS A 1 86 ? -17.004 -2.327 18.812 1.00 92.44 86 CYS A N 1
ATOM 674 C CA . CYS A 1 86 ? -17.037 -1.059 18.088 1.00 92.44 86 CYS A CA 1
ATOM 675 C C . CYS A 1 86 ? -18.045 -1.084 16.926 1.00 92.44 86 CYS A C 1
ATOM 677 O O . CYS A 1 86 ? -18.902 -0.205 16.826 1.00 92.44 86 CYS A O 1
ATOM 679 N N . GLU A 1 87 ? -18.015 -2.123 16.095 1.00 91.69 87 GLU A N 1
ATOM 680 C CA . GLU A 1 87 ? -18.936 -2.272 14.964 1.00 91.69 87 GLU A CA 1
ATOM 681 C C . GLU A 1 87 ? -20.396 -2.396 15.417 1.00 91.69 87 GLU A C 1
ATOM 683 O O . GLU A 1 87 ? -21.272 -1.738 14.855 1.00 91.69 87 GLU A O 1
ATOM 688 N N . ILE A 1 88 ? -20.666 -3.165 16.483 1.00 92.19 88 ILE A N 1
ATOM 689 C CA . ILE A 1 88 ? -22.013 -3.288 17.070 1.00 92.19 88 ILE A CA 1
ATOM 690 C C . ILE A 1 88 ? -22.536 -1.927 17.553 1.00 92.19 88 ILE A C 1
ATOM 692 O O . ILE A 1 88 ? -23.725 -1.644 17.422 1.00 92.19 88 ILE A O 1
ATOM 696 N N . SER A 1 89 ? -21.660 -1.070 18.082 1.00 91.75 89 SER A N 1
ATOM 697 C CA . SER A 1 89 ? -22.025 0.281 18.525 1.00 91.75 89 SER A CA 1
ATOM 698 C C . SER A 1 89 ? -22.221 1.296 17.386 1.00 91.75 89 SER A C 1
ATOM 700 O O . SER A 1 89 ? -22.597 2.437 17.645 1.00 91.75 89 SER A O 1
ATOM 702 N N . GLY A 1 90 ? -21.997 0.897 16.128 1.00 91.75 90 GLY A N 1
ATOM 703 C CA . GLY A 1 90 ? -22.118 1.763 14.950 1.00 91.75 90 GLY A CA 1
ATOM 704 C C . GLY A 1 90 ? -20.831 2.500 14.566 1.00 91.75 90 GLY A C 1
ATOM 705 O O . GLY A 1 90 ? -20.882 3.438 13.770 1.00 91.75 90 GLY A O 1
ATOM 706 N N . GLY A 1 91 ? -19.694 2.091 15.130 1.00 92.69 91 GLY A N 1
ATOM 707 C CA . GLY A 1 91 ? -18.374 2.624 14.811 1.00 92.69 91 GLY A CA 1
ATOM 708 C C . GLY A 1 91 ? -17.615 1.794 13.780 1.00 92.69 91 GLY A C 1
ATOM 709 O O . GLY A 1 91 ? -18.092 0.773 13.284 1.00 92.69 91 GLY A O 1
ATOM 710 N N . ARG A 1 92 ? -16.397 2.238 13.468 1.00 92.00 92 ARG A N 1
ATOM 711 C CA . ARG A 1 92 ? -15.428 1.510 12.641 1.00 92.00 92 ARG A CA 1
ATOM 712 C C . ARG A 1 92 ? -14.129 1.358 13.416 1.00 92.00 92 ARG A C 1
ATOM 714 O O . ARG A 1 92 ? -13.612 2.344 13.930 1.00 92.00 92 ARG A O 1
ATOM 721 N N . CYS A 1 93 ? -13.604 0.143 13.508 1.00 90.06 93 CYS A N 1
ATOM 722 C CA . CYS A 1 93 ? -12.344 -0.061 14.204 1.00 90.06 93 CYS A CA 1
ATOM 723 C C . CYS A 1 93 ? -11.157 0.472 13.402 1.00 90.06 93 CYS A C 1
ATOM 725 O O . CYS A 1 93 ? -11.157 0.461 12.170 1.00 90.06 93 CYS A O 1
ATOM 727 N N . GLY A 1 94 ? -10.137 0.916 14.120 1.00 87.06 94 GLY A N 1
ATOM 728 C CA . GLY A 1 94 ? -8.852 1.257 13.546 1.00 87.06 94 GLY A CA 1
ATOM 729 C C . GLY A 1 94 ? -7.830 1.517 14.638 1.00 87.06 94 GLY A C 1
ATOM 730 O O . GLY A 1 94 ? -7.961 1.019 15.759 1.00 87.06 94 GLY A O 1
ATOM 731 N N . THR A 1 95 ? -6.811 2.281 14.284 1.00 85.19 95 THR A N 1
ATOM 732 C CA . THR A 1 95 ? -5.665 2.546 15.143 1.00 85.19 95 THR A CA 1
ATOM 733 C C . THR A 1 95 ? -5.488 4.050 15.268 1.00 85.19 95 THR A C 1
ATOM 735 O O . THR A 1 95 ? -5.553 4.748 14.261 1.00 85.19 95 THR A O 1
ATOM 738 N N . SER A 1 96 ? -5.283 4.554 16.484 1.00 79.62 96 SER A N 1
ATOM 739 C CA . SER A 1 96 ? -5.039 5.978 16.708 1.00 79.62 96 SER A CA 1
ATOM 740 C C . SER A 1 96 ? -3.701 6.416 16.104 1.00 79.62 96 SER A C 1
ATOM 742 O O . SER A 1 96 ? -2.700 5.705 16.220 1.00 79.62 96 SER A O 1
ATOM 744 N N . ASP A 1 97 ? -3.689 7.606 15.497 1.00 71.31 97 ASP A N 1
ATOM 745 C CA . ASP A 1 97 ? -2.490 8.186 14.874 1.00 71.31 97 ASP A CA 1
ATOM 746 C C . ASP A 1 97 ? -1.365 8.442 15.897 1.00 71.31 97 ASP A C 1
ATOM 748 O O . ASP A 1 97 ? -0.188 8.418 15.549 1.00 71.31 97 ASP A O 1
ATOM 752 N N . ASP A 1 98 ? -1.719 8.666 17.168 1.00 69.19 98 ASP A N 1
ATOM 753 C CA . ASP A 1 98 ? -0.777 9.102 18.205 1.00 69.19 98 ASP A CA 1
ATOM 754 C C . ASP A 1 98 ? -0.065 7.955 18.942 1.00 69.19 98 ASP A C 1
ATOM 756 O O . ASP A 1 98 ? 1.009 8.170 19.507 1.00 69.19 98 ASP A O 1
ATOM 760 N N . ALA A 1 99 ? -0.655 6.756 19.005 1.00 61.97 99 ALA A N 1
ATOM 761 C CA . ALA A 1 99 ? -0.185 5.714 19.926 1.00 61.97 99 ALA A CA 1
ATOM 762 C C . ALA A 1 99 ? -0.158 4.294 19.349 1.00 61.97 99 ALA A C 1
ATOM 764 O O . ALA A 1 99 ? 0.147 3.358 20.086 1.00 61.97 99 ALA A O 1
ATOM 765 N N . GLU A 1 100 ? -0.510 4.110 18.073 1.00 69.88 100 GLU A N 1
ATOM 766 C CA . GLU A 1 100 ? -0.681 2.780 17.469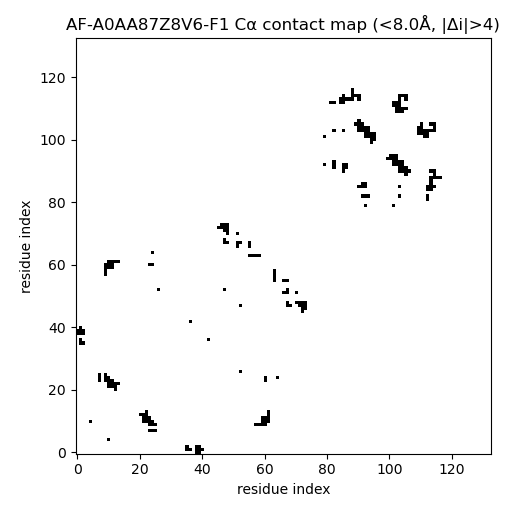 1.00 69.88 100 GLU A CA 1
ATOM 767 C C . GLU A 1 100 ? -1.640 1.868 18.276 1.00 69.88 100 GLU A C 1
ATOM 769 O O . GLU A 1 100 ? -1.622 0.640 18.169 1.00 69.88 100 GLU A O 1
ATOM 774 N N . THR A 1 101 ? -2.506 2.464 19.103 1.00 80.19 101 THR A N 1
ATOM 775 C CA . THR A 1 101 ? -3.474 1.751 19.939 1.00 80.19 101 THR A CA 1
ATOM 776 C C . THR A 1 101 ? -4.805 1.612 19.221 1.00 80.19 101 THR A C 1
ATOM 778 O O . THR A 1 101 ? -5.203 2.485 18.449 1.00 80.19 101 THR A O 1
ATOM 781 N N . PHE A 1 102 ? -5.517 0.519 19.508 1.00 87.12 102 PHE A N 1
ATOM 782 C CA . PHE A 1 102 ? -6.882 0.325 19.028 1.00 87.12 102 PHE A CA 1
ATOM 783 C C . PHE A 1 102 ? -7.761 1.531 19.369 1.00 87.12 102 PHE A C 1
ATOM 785 O O . PHE A 1 102 ? -7.742 2.021 20.499 1.00 87.12 102 PHE A O 1
ATOM 792 N N . CYS A 1 103 ? -8.574 1.951 18.408 1.00 89.69 103 CYS A N 1
ATOM 793 C CA . CYS A 1 103 ? -9.612 2.941 18.609 1.00 89.69 103 CYS A CA 1
ATOM 794 C C . CYS A 1 103 ? -10.876 2.602 17.805 1.00 89.69 103 CYS A C 1
ATOM 796 O O . CYS A 1 103 ? -10.858 1.857 16.818 1.00 89.69 103 CYS A O 1
ATOM 798 N N . CYS A 1 104 ? -11.997 3.158 18.251 1.00 91.50 104 CYS A N 1
ATOM 799 C CA . CYS A 1 104 ? -13.291 3.069 17.605 1.00 91.50 104 CYS A CA 1
ATOM 800 C C . CYS A 1 104 ? -13.661 4.431 17.016 1.00 91.50 104 CYS A C 1
ATOM 802 O O . CYS A 1 104 ? -13.936 5.385 17.742 1.00 91.50 104 CYS A O 1
ATOM 804 N N . TYR A 1 105 ? -13.676 4.527 15.690 1.00 92.44 105 TYR A N 1
ATOM 805 C CA . TYR A 1 105 ? -14.096 5.730 14.983 1.00 92.44 105 TYR A CA 1
ATOM 806 C C . TYR A 1 105 ? -15.619 5.813 14.945 1.00 92.44 105 TYR A C 1
ATOM 808 O O . TYR A 1 105 ? -16.290 5.007 14.296 1.00 92.44 105 TYR A O 1
ATOM 816 N N . CYS A 1 106 ? -16.149 6.818 15.628 1.00 92.56 106 CYS A N 1
ATOM 817 C CA . CYS A 1 106 ? -17.566 7.095 15.787 1.00 92.56 106 CYS A CA 1
ATOM 818 C C . CYS A 1 106 ? -17.960 8.369 15.041 1.00 92.56 106 CYS A C 1
ATOM 820 O O . CYS A 1 106 ? -17.126 9.161 14.605 1.00 92.56 106 CYS A O 1
ATOM 822 N N . ARG A 1 107 ? -19.269 8.606 14.916 1.00 89.19 107 ARG A N 1
ATOM 823 C CA . ARG A 1 107 ? -19.785 9.810 14.247 1.00 89.19 107 ARG A CA 1
ATOM 824 C C . ARG A 1 107 ? -19.328 11.111 14.919 1.00 89.19 107 ARG A C 1
ATOM 826 O O . ARG A 1 107 ? -19.112 12.100 14.224 1.00 89.19 107 ARG A O 1
ATOM 833 N N . ASN A 1 108 ? -19.187 11.091 16.243 1.00 86.56 108 ASN A N 1
ATOM 834 C CA . ASN A 1 108 ? -18.883 12.270 17.055 1.00 86.56 108 ASN A CA 1
ATOM 835 C C . ASN A 1 108 ? -17.400 12.368 17.448 1.00 86.56 108 ASN A C 1
ATOM 837 O O . ASN A 1 108 ? -17.034 13.274 18.191 1.00 86.56 108 ASN A O 1
ATOM 841 N N . GLY A 1 109 ? -16.549 11.461 16.963 1.00 87.25 109 GLY A N 1
ATOM 842 C CA . GLY A 1 109 ? -15.133 11.427 17.313 1.00 87.25 109 GLY A CA 1
ATOM 843 C C . GLY A 1 109 ? -14.600 10.009 17.462 1.00 87.25 109 GLY A C 1
ATOM 844 O O . GLY A 1 109 ? -15.242 9.044 17.055 1.00 87.25 109 GLY A O 1
ATOM 845 N N . THR A 1 110 ? -13.412 9.901 18.040 1.00 89.81 110 THR A N 1
ATOM 846 C CA . THR A 1 110 ? -12.728 8.629 18.272 1.00 89.81 110 THR A CA 1
ATOM 847 C C . THR A 1 110 ? -12.847 8.247 19.744 1.00 89.81 110 THR A C 1
ATOM 849 O O . THR A 1 110 ? -12.535 9.057 20.611 1.00 89.81 110 THR A O 1
ATOM 852 N N . GLU A 1 111 ? -13.277 7.017 20.015 1.00 89.81 111 GLU A N 1
ATOM 853 C CA . GLU A 1 111 ? -13.472 6.453 21.357 1.00 89.81 111 GLU A CA 1
ATOM 854 C C . GLU A 1 111 ? -12.577 5.218 21.562 1.00 89.81 111 GLU A C 1
ATOM 856 O O . GLU A 1 111 ? -12.118 4.608 20.597 1.00 89.81 111 GLU A O 1
ATOM 861 N N . GLU A 1 112 ? -12.336 4.801 22.807 1.00 88.12 112 GLU A N 1
ATOM 862 C CA . GLU A 1 112 ? -11.408 3.689 23.097 1.00 88.12 112 GLU A CA 1
ATOM 863 C C . GLU A 1 112 ? -11.950 2.299 22.719 1.00 88.12 112 GLU A C 1
ATOM 865 O O . GLU A 1 112 ? -11.172 1.401 22.404 1.00 88.12 112 GLU A O 1
ATOM 870 N N . LEU A 1 113 ? -13.272 2.085 22.770 1.00 88.19 113 LEU A N 1
ATOM 871 C CA . LEU A 1 113 ? -13.858 0.739 22.651 1.00 88.19 113 LEU A CA 1
ATOM 872 C C . LEU A 1 113 ? -15.123 0.681 21.790 1.00 88.19 113 LEU A C 1
ATOM 874 O O . LEU A 1 113 ? -15.209 -0.126 20.867 1.00 88.19 113 LEU A O 1
ATOM 878 N N . THR A 1 114 ? -16.110 1.513 22.109 1.00 92.00 114 THR A N 1
ATOM 879 C CA . THR A 1 114 ? -17.428 1.542 21.467 1.00 92.00 114 THR A CA 1
ATOM 880 C C . THR A 1 114 ? -17.909 2.974 21.349 1.00 92.00 114 THR A C 1
ATOM 882 O O . THR A 1 114 ? -17.616 3.790 22.220 1.00 92.00 114 THR A O 1
ATOM 885 N N . CYS A 1 115 ? -18.727 3.259 20.347 1.00 92.00 115 CYS A N 1
ATOM 886 C CA . CYS A 1 115 ? -19.443 4.516 20.265 1.00 92.00 115 CYS A CA 1
ATOM 887 C C . CYS A 1 115 ? -20.461 4.615 21.389 1.00 92.00 115 CYS A C 1
ATOM 889 O O . CYS A 1 115 ? -21.354 3.773 21.524 1.00 92.00 115 CYS A O 1
ATOM 891 N N . SER A 1 116 ? -20.344 5.680 22.174 1.00 85.94 116 SER A N 1
ATOM 892 C CA . SER A 1 116 ? -21.445 6.119 23.012 1.00 85.94 116 SER A CA 1
ATOM 893 C C . SER A 1 116 ? -22.629 6.400 22.094 1.00 85.94 116 SER A C 1
ATOM 895 O O . SER A 1 116 ? -22.520 7.174 21.142 1.00 85.94 116 SER A O 1
ATOM 897 N N . LEU A 1 117 ? -23.768 5.755 22.357 1.00 70.25 117 LEU A N 1
ATOM 898 C CA . LEU A 1 117 ? -25.029 6.268 21.834 1.00 70.25 117 LEU A CA 1
ATOM 899 C C . LEU A 1 117 ? -25.129 7.714 22.323 1.00 70.25 117 LEU A C 1
ATOM 901 O O . LEU A 1 117 ? -24.740 7.976 23.462 1.00 70.25 117 LEU A O 1
ATOM 905 N N . ASP A 1 118 ? -25.629 8.631 21.494 1.00 55.16 118 ASP A N 1
ATOM 906 C CA . ASP A 1 118 ? -25.987 9.984 21.926 1.00 55.16 118 ASP A CA 1
ATOM 907 C C . ASP A 1 118 ? -27.109 9.892 22.981 1.00 55.16 118 ASP A C 1
ATOM 909 O O . ASP A 1 118 ? -28.270 10.214 22.734 1.00 55.16 118 ASP A O 1
ATOM 913 N N . ILE A 1 119 ? -26.789 9.429 24.187 1.00 50.94 119 ILE A N 1
ATOM 914 C CA . ILE A 1 119 ? -27.549 9.736 25.379 1.00 50.94 119 ILE A CA 1
ATOM 915 C C . ILE A 1 119 ? -27.088 11.147 25.697 1.00 50.94 119 ILE A C 1
ATOM 917 O O . ILE A 1 119 ? -26.196 11.361 26.514 1.00 50.94 119 ILE A O 1
ATOM 921 N N . ALA A 1 120 ? -27.664 12.119 24.987 1.00 42.69 120 ALA A N 1
ATOM 922 C CA . ALA A 1 120 ? -27.698 13.474 25.496 1.00 42.69 120 ALA A CA 1
ATOM 923 C C . ALA A 1 120 ? -28.090 13.354 26.973 1.00 42.69 120 ALA A C 1
ATOM 925 O O . ALA A 1 120 ? -29.137 12.775 27.274 1.00 42.69 120 ALA A O 1
ATOM 926 N N . GLU A 1 121 ? -27.221 13.806 27.878 1.00 44.03 121 GLU A N 1
ATOM 927 C CA . GLU A 1 121 ? -27.480 13.878 29.314 1.00 44.03 121 GLU A CA 1
ATOM 928 C C . GLU A 1 121 ? -28.650 14.840 29.570 1.00 44.03 121 GLU A C 1
ATOM 930 O O . GLU A 1 121 ? -28.499 15.946 30.082 1.00 44.03 121 GLU A O 1
ATOM 935 N N . HIS A 1 122 ? -29.862 14.430 29.214 1.00 39.31 122 HIS A N 1
ATOM 936 C CA . HIS A 1 122 ? -31.070 14.966 29.787 1.00 39.31 122 HIS A CA 1
ATOM 937 C C . HIS A 1 122 ? -31.424 14.070 30.964 1.00 39.31 122 HIS A C 1
ATOM 939 O O . HIS A 1 122 ? -31.971 12.981 30.819 1.00 39.31 122 HIS A O 1
ATOM 945 N N . ASN A 1 123 ? -31.048 14.554 32.148 1.00 42.94 123 ASN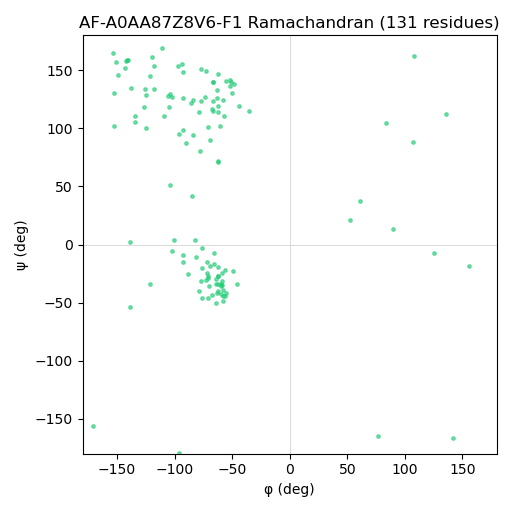 A N 1
ATOM 946 C CA . ASN A 1 123 ? -31.566 14.106 33.432 1.00 42.94 123 ASN A CA 1
ATOM 947 C C . ASN A 1 123 ? -33.055 13.737 33.331 1.00 42.94 123 ASN A C 1
ATOM 949 O O . ASN A 1 123 ? -33.887 14.624 33.142 1.00 42.94 123 ASN A O 1
ATOM 953 N N . GLY A 1 124 ? -33.385 12.460 33.535 1.00 44.34 124 GLY A N 1
ATOM 954 C CA . GLY A 1 124 ? -34.751 12.038 33.842 1.00 44.34 124 GLY A CA 1
ATOM 955 C C . GLY A 1 124 ? -35.239 10.807 33.083 1.00 44.34 124 GLY A C 1
ATOM 956 O O . GLY A 1 124 ? -35.530 10.870 31.901 1.00 44.34 124 GLY A O 1
ATOM 957 N N . GLU A 1 125 ? -35.437 9.740 33.858 1.00 38.69 125 GLU A N 1
ATOM 958 C CA . GLU A 1 125 ? -36.335 8.602 33.607 1.00 38.69 125 GLU A CA 1
ATOM 959 C C . GLU A 1 125 ? -35.833 7.4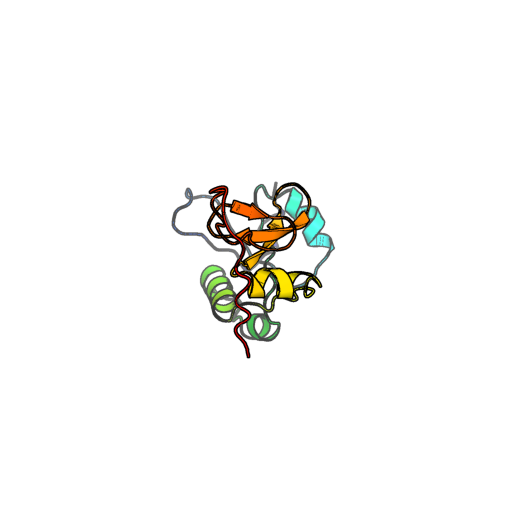43 32.724 1.00 38.69 125 GLU A C 1
ATOM 961 O O . GLU A 1 125 ? -35.795 7.450 31.499 1.00 38.69 125 GLU A O 1
A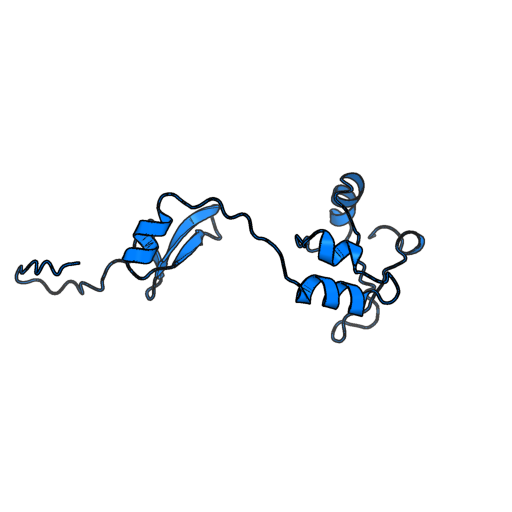TOM 966 N N . LYS A 1 126 ? -35.507 6.364 33.446 1.00 50.12 126 LYS A N 1
ATOM 967 C CA . LYS A 1 126 ? -35.255 4.999 32.985 1.00 50.12 126 LYS A CA 1
ATOM 968 C C . LYS A 1 126 ? -36.381 4.496 32.079 1.00 50.12 126 LYS A C 1
ATOM 970 O O . LYS A 1 126 ? -37.519 4.440 32.528 1.00 50.12 126 LYS A O 1
ATOM 975 N N . ASN A 1 127 ? -36.034 3.952 30.916 1.00 33.72 127 ASN A N 1
ATOM 976 C CA . ASN A 1 127 ? -36.691 2.765 30.363 1.00 33.72 127 ASN A CA 1
ATOM 977 C C . ASN A 1 127 ? -35.707 2.016 29.456 1.00 33.72 127 ASN A C 1
ATOM 979 O O . ASN A 1 127 ? -35.453 2.404 28.320 1.00 33.72 127 ASN A O 1
ATOM 983 N N . LEU A 1 128 ? -35.140 0.932 29.990 1.00 39.03 128 LEU A N 1
ATOM 984 C CA . LEU A 1 128 ? -34.396 -0.055 29.218 1.00 39.03 128 LEU A CA 1
ATOM 985 C C . LEU A 1 128 ? -35.404 -0.828 28.362 1.00 39.03 128 LEU A C 1
ATOM 987 O O . LEU A 1 128 ? -36.084 -1.717 28.871 1.00 39.03 128 LEU A O 1
ATOM 991 N N . HIS A 1 129 ? -35.507 -0.492 27.079 1.00 34.28 129 HIS A N 1
ATOM 992 C CA . HIS A 1 129 ? -36.228 -1.320 26.121 1.00 34.28 129 HIS A CA 1
ATOM 993 C C . HIS A 1 129 ? -35.218 -2.215 25.399 1.00 34.28 129 HIS A C 1
ATOM 995 O O . HIS A 1 129 ? -34.574 -1.814 24.434 1.00 34.28 129 HIS A O 1
ATOM 1001 N N . LEU A 1 130 ? -35.060 -3.437 25.909 1.00 42.28 130 LEU A N 1
ATOM 1002 C CA . LEU A 1 130 ? -34.433 -4.531 25.174 1.00 42.28 130 LEU A CA 1
ATOM 1003 C C . LEU A 1 130 ? -35.285 -4.829 23.932 1.00 42.28 130 LEU A C 1
ATOM 1005 O O . LEU A 1 130 ? -36.418 -5.288 24.051 1.00 42.28 130 LEU A O 1
ATOM 1009 N N . LEU A 1 131 ? -34.733 -4.577 22.750 1.00 38.53 131 LEU A N 1
ATOM 1010 C CA . LEU A 1 131 ? -35.102 -5.220 21.487 1.00 38.53 131 LEU A CA 1
ATOM 1011 C C . LEU A 1 131 ? -33.749 -5.579 20.856 1.00 38.53 131 LEU A C 1
ATOM 1013 O O . LEU A 1 131 ? -32.957 -4.687 20.593 1.00 38.53 131 LEU A O 1
ATOM 1017 N N . GLY A 1 132 ? -33.321 -6.828 20.730 1.00 36.16 132 GLY A N 1
ATOM 1018 C CA . GLY A 1 132 ? -34.081 -8.032 20.446 1.00 36.16 132 GLY A CA 1
ATOM 1019 C C . GLY A 1 132 ? -33.769 -8.437 19.010 1.00 36.16 132 GLY A C 1
ATOM 1020 O O . GLY A 1 132 ? -34.484 -7.993 18.123 1.00 36.16 132 GLY A O 1
ATOM 1021 N N . PHE A 1 133 ? -32.708 -9.233 18.833 1.00 36.97 133 PHE A N 1
ATOM 1022 C CA . PHE A 1 133 ? -32.568 -10.356 17.896 1.00 36.97 133 PHE A CA 1
ATOM 1023 C C . PHE A 1 133 ? -31.534 -11.324 18.475 1.00 36.97 133 PHE A C 1
ATOM 1025 O O . PHE A 1 133 ? -30.482 -10.834 18.946 1.00 36.97 133 PHE A O 1
#

Solvent-accessible surface area (backbone atoms only — not comparable to full-atom values): 8726 Å² total; per-residue (Å²): 112,49,78,70,66,92,80,48,94,33,50,29,72,67,93,86,60,74,94,78,66,81,40,70,69,82,88,77,88,59,64,79,54,62,72,46,46,76,43,31,98,75,81,84,90,76,75,60,44,68,69,45,59,71,70,46,83,87,81,46,34,55,62,39,55,50,49,33,59,71,75,35,55,83,77,89,72,78,79,54,90,55,33,64,54,2,44,74,48,70,20,42,59,50,61,40,93,88,69,77,39,70,26,11,43,31,95,91,45,77,33,75,48,43,36,76,72,89,70,70,88,65,90,76,83,91,76,91,76,89,77,89,132